Protein AF-A0A919P709-F1 (afdb_monomer)

pLDDT: mean 87.32, std 13.14, range [52.06, 97.56]

Organism: NCBI:txid398759

Sequence (176 aa):
MDTNLTRIADPSVDEATAVAAMGSLPPGDEPPSFWRDVAGDPALSPRRRALAVEHLLARHVRPGATTVTELAALLGRPAWLSSDDVDVIPWLTGELPVRWSDADTYLVVRLLTADIESYAVYLRLAGRLDGETARAAVLGEGQGPEAGATVLELGFTGDGAPPPVRRDEDEPGEQR

Secondary structure (DSSP, 8-state):
--HHHHHHH-TTS-HHHHHHHHHHPPS----HHHHHHHHH-TTS-HHHHHHHHHHHHHHH--TTT-BHHHHHHHHT--TT--GGGEEE--S--S--SS---TTSEEEEEEE--SSSS-EEEEEEESS---HHHHHHHHTT---SGGGG-BEEEEEEESTTPPPP------------

Solvent-accessible surface area (backbone atoms only — not comparable to full-atom values): 10334 Å² total; per-residue (Å²): 128,60,73,44,64,52,39,54,66,36,69,86,49,55,68,70,62,23,53,52,31,62,75,66,55,67,98,69,86,74,57,60,62,60,30,44,50,42,40,66,39,82,78,45,53,57,67,60,18,41,52,24,48,51,52,41,44,72,73,72,54,44,65,71,71,33,27,31,44,56,51,14,60,63,57,59,68,47,94,82,66,55,75,89,35,42,44,65,56,92,66,94,74,84,89,54,52,54,89,89,59,94,62,42,30,40,37,40,36,54,36,60,82,82,58,102,64,70,30,33,40,36,38,34,30,56,42,78,60,58,62,66,60,50,42,29,14,54,61,60,70,49,83,59,77,74,26,62,29,30,31,56,38,74,18,56,42,53,101,80,44,72,78,61,72,72,75,78,72,75,77,79,73,85,82,128

Structure (mmCIF, N/CA/C/O backbone):
data_AF-A0A919P709-F1
#
_entry.id   AF-A0A919P709-F1
#
loop_
_atom_site.group_PDB
_atom_site.id
_atom_site.type_symbol
_atom_site.label_atom_id
_atom_site.label_alt_id
_atom_site.label_comp_id
_atom_site.label_asym_id
_atom_site.label_entity_id
_atom_site.label_seq_id
_atom_site.pdbx_PDB_ins_code
_atom_site.Cartn_x
_atom_site.Cartn_y
_atom_site.Cartn_z
_atom_site.occupancy
_atom_site.B_iso_or_equiv
_atom_site.auth_seq_id
_atom_site.auth_comp_id
_atom_site.auth_asym_id
_atom_site.auth_atom_id
_atom_site.pdbx_PDB_model_num
ATOM 1 N N . MET A 1 1 ? -2.347 3.913 -26.506 1.00 61.12 1 MET A N 1
ATOM 2 C CA . MET A 1 1 ? -1.837 3.610 -25.156 1.00 61.12 1 MET A CA 1
ATOM 3 C C . MET A 1 1 ? -0.862 4.714 -24.802 1.00 61.12 1 MET A C 1
ATOM 5 O O . MET A 1 1 ? -0.108 5.103 -25.687 1.00 61.12 1 MET A O 1
ATOM 9 N N . ASP A 1 2 ? -0.944 5.282 -23.601 1.00 82.81 2 ASP A N 1
ATOM 10 C CA . ASP A 1 2 ? -0.014 6.328 -23.161 1.00 82.81 2 ASP A CA 1
ATOM 11 C C . ASP A 1 2 ? 1.433 5.795 -23.216 1.00 82.81 2 ASP A C 1
ATOM 13 O O . ASP A 1 2 ? 1.708 4.658 -22.809 1.00 82.81 2 ASP A O 1
ATOM 17 N N . THR A 1 3 ? 2.354 6.592 -23.762 1.00 91.50 3 THR A N 1
ATOM 18 C CA . THR A 1 3 ? 3.772 6.231 -23.900 1.00 91.50 3 THR A CA 1
ATOM 19 C C . THR A 1 3 ? 4.402 5.911 -22.542 1.00 91.50 3 THR A C 1
ATOM 21 O O . THR A 1 3 ? 5.246 5.021 -22.457 1.00 91.50 3 THR A O 1
ATOM 24 N N . ASN A 1 4 ? 3.975 6.578 -21.469 1.00 93.62 4 ASN A N 1
ATOM 25 C CA . ASN A 1 4 ? 4.492 6.338 -20.125 1.00 93.62 4 ASN A CA 1
ATOM 26 C C . ASN A 1 4 ? 3.959 5.035 -19.523 1.00 93.62 4 ASN A C 1
ATOM 28 O O . ASN A 1 4 ? 4.754 4.262 -18.998 1.00 93.62 4 ASN A O 1
ATOM 32 N N . LEU A 1 5 ? 2.666 4.725 -19.679 1.00 94.62 5 LEU A N 1
ATOM 33 C CA . LEU A 1 5 ? 2.103 3.441 -19.223 1.00 94.62 5 LEU A CA 1
ATOM 34 C C . LEU A 1 5 ? 2.803 2.250 -19.891 1.00 94.62 5 LEU A C 1
ATOM 36 O O . LEU A 1 5 ? 3.080 1.242 -19.247 1.00 94.62 5 LEU A O 1
ATOM 40 N N . THR A 1 6 ? 3.152 2.398 -21.171 1.00 95.62 6 THR A N 1
ATOM 41 C CA . THR A 1 6 ? 3.908 1.377 -21.911 1.00 95.62 6 THR A CA 1
ATOM 42 C C . THR A 1 6 ? 5.305 1.179 -21.320 1.00 95.62 6 THR A C 1
ATOM 44 O O . THR A 1 6 ? 5.714 0.048 -21.098 1.00 95.62 6 THR A O 1
ATOM 47 N N . ARG A 1 7 ? 6.022 2.270 -21.015 1.00 96.38 7 ARG A N 1
ATOM 48 C CA . ARG A 1 7 ? 7.368 2.211 -20.415 1.00 96.38 7 ARG A CA 1
ATOM 49 C C . ARG A 1 7 ? 7.376 1.585 -19.024 1.00 96.38 7 ARG A C 1
ATOM 51 O O . ARG A 1 7 ? 8.331 0.907 -18.673 1.00 96.38 7 ARG A O 1
ATOM 58 N N . ILE A 1 8 ? 6.332 1.829 -18.239 1.00 96.31 8 ILE A N 1
ATOM 59 C CA . ILE A 1 8 ? 6.207 1.320 -16.870 1.00 96.31 8 ILE A CA 1
ATOM 60 C C . ILE A 1 8 ? 6.076 -0.206 -16.858 1.00 96.31 8 ILE A C 1
ATOM 62 O O . ILE A 1 8 ? 6.725 -0.871 -16.053 1.00 96.31 8 ILE A O 1
ATOM 66 N N . ALA A 1 9 ? 5.258 -0.749 -17.761 1.00 96.81 9 ALA A N 1
ATOM 67 C CA . ALA A 1 9 ? 4.975 -2.179 -17.835 1.00 96.81 9 ALA A CA 1
ATOM 68 C C . ALA A 1 9 ? 6.015 -2.984 -18.639 1.00 96.81 9 ALA A C 1
ATOM 70 O O . ALA A 1 9 ? 5.941 -4.208 -18.660 1.00 96.81 9 ALA A O 1
ATOM 71 N N . ASP A 1 10 ? 6.962 -2.333 -19.320 1.00 97.31 10 ASP A N 1
ATOM 72 C CA . ASP A 1 10 ? 7.943 -3.015 -20.168 1.00 97.31 10 ASP A CA 1
ATOM 73 C C . ASP A 1 10 ? 9.175 -3.471 -19.354 1.00 97.31 10 ASP A C 1
ATOM 75 O O . ASP A 1 10 ? 9.942 -2.627 -18.871 1.00 97.31 10 ASP A O 1
ATOM 79 N N . PRO A 1 11 ? 9.426 -4.789 -19.216 1.00 97.12 11 PRO A N 1
ATOM 80 C CA . PRO A 1 11 ? 10.578 -5.303 -18.474 1.00 97.12 11 PRO A CA 1
ATOM 81 C C . PRO A 1 11 ? 11.925 -5.006 -19.150 1.00 97.12 11 PRO A C 1
ATOM 83 O O . PRO A 1 11 ? 12.965 -5.124 -18.507 1.00 97.12 11 PRO A O 1
ATOM 86 N N . SER A 1 12 ? 11.937 -4.622 -20.431 1.00 96.88 12 SER A N 1
ATOM 87 C CA . SER A 1 12 ? 13.157 -4.229 -21.147 1.00 96.88 12 SER A CA 1
ATOM 88 C C . SER A 1 12 ? 13.566 -2.771 -20.910 1.00 96.88 12 SER A C 1
ATOM 90 O O . SER A 1 12 ? 14.710 -2.404 -21.187 1.00 96.88 12 SER A O 1
ATOM 92 N N . VAL A 1 13 ? 12.660 -1.942 -20.380 1.00 97.56 13 VAL A N 1
ATOM 93 C CA . VAL A 1 13 ? 12.952 -0.557 -19.998 1.00 97.56 13 VAL A CA 1
ATOM 94 C C . VAL A 1 13 ? 13.708 -0.548 -18.673 1.00 97.56 13 VAL A C 1
ATOM 96 O O . VAL A 1 13 ? 13.322 -1.219 -17.712 1.00 97.56 13 VAL A O 1
ATOM 99 N N . ASP A 1 14 ? 14.789 0.230 -18.611 1.00 96.81 14 ASP A N 1
ATOM 100 C CA . ASP A 1 14 ? 15.596 0.368 -17.403 1.00 96.81 14 ASP A CA 1
ATOM 101 C C . ASP A 1 14 ? 14.809 1.007 -16.246 1.00 96.81 14 ASP A C 1
ATOM 103 O O . ASP A 1 14 ? 13.830 1.733 -16.436 1.00 96.81 14 ASP A O 1
ATOM 107 N N . GLU A 1 15 ? 15.250 0.724 -15.023 1.00 93.69 15 GLU A N 1
ATOM 108 C CA . GLU A 1 15 ? 14.544 1.121 -13.804 1.00 93.69 15 GLU A CA 1
ATOM 109 C C . GLU A 1 15 ? 14.380 2.635 -13.665 1.00 93.69 15 GLU A C 1
ATOM 111 O O . GLU A 1 15 ? 13.289 3.105 -13.349 1.00 93.69 15 GLU A O 1
ATOM 116 N N . ALA A 1 16 ? 15.428 3.410 -13.951 1.00 94.62 16 ALA A N 1
ATOM 117 C CA . ALA A 1 16 ? 15.378 4.860 -13.809 1.00 94.62 16 ALA A CA 1
ATOM 118 C C . ALA A 1 16 ? 14.359 5.475 -14.779 1.00 94.62 16 ALA A C 1
ATOM 120 O O . ALA A 1 16 ? 13.580 6.348 -14.390 1.00 94.62 16 ALA A O 1
ATOM 121 N N . THR A 1 17 ? 14.311 4.982 -16.020 1.00 96.81 17 THR A N 1
ATOM 122 C CA . THR A 1 17 ? 13.323 5.416 -17.013 1.00 96.81 17 THR A CA 1
ATOM 123 C C . THR A 1 17 ? 11.896 5.046 -16.604 1.00 96.81 17 THR A C 1
ATOM 125 O O . THR A 1 17 ? 10.991 5.873 -16.745 1.00 96.81 17 THR A O 1
ATOM 128 N N . ALA A 1 18 ? 11.673 3.836 -16.084 1.00 96.19 18 ALA A N 1
ATOM 129 C CA . ALA A 1 18 ? 10.351 3.408 -15.629 1.00 96.19 18 ALA A CA 1
ATOM 130 C C . ALA A 1 18 ? 9.853 4.252 -14.442 1.00 96.19 18 ALA A C 1
ATOM 132 O O . ALA A 1 18 ? 8.726 4.746 -14.474 1.00 96.19 18 ALA A O 1
ATOM 133 N N . VAL A 1 19 ? 10.706 4.496 -13.442 1.00 93.19 19 VAL A N 1
ATOM 134 C CA . VAL A 1 19 ? 10.380 5.336 -12.275 1.00 93.19 19 VAL A CA 1
ATOM 135 C C . VAL A 1 19 ? 10.116 6.787 -12.687 1.00 93.19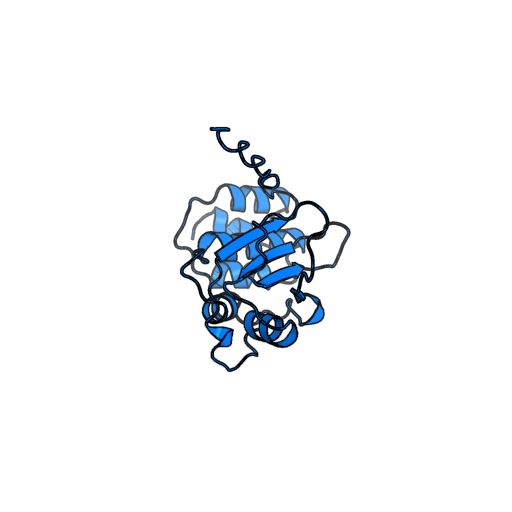 19 VAL A C 1
ATOM 137 O O . VAL A 1 19 ? 9.134 7.389 -12.250 1.00 93.19 19 VAL A O 1
ATOM 140 N N . ALA A 1 20 ? 10.927 7.350 -13.589 1.00 94.06 20 ALA A N 1
ATOM 141 C CA . ALA A 1 20 ? 10.679 8.686 -14.130 1.00 94.06 20 ALA A CA 1
ATOM 142 C C . ALA A 1 20 ? 9.337 8.761 -14.882 1.00 94.06 20 ALA A C 1
ATOM 144 O O . ALA A 1 20 ? 8.606 9.745 -14.753 1.00 94.06 20 ALA A O 1
ATOM 145 N N . ALA A 1 21 ? 8.980 7.711 -15.632 1.00 95.44 21 ALA A N 1
ATOM 146 C CA . ALA A 1 21 ? 7.687 7.625 -16.301 1.00 95.44 21 ALA A CA 1
ATOM 147 C C . ALA A 1 21 ? 6.529 7.616 -15.288 1.00 95.44 21 ALA A C 1
ATOM 149 O O . ALA A 1 21 ? 5.592 8.394 -15.473 1.00 95.44 21 ALA A O 1
ATOM 150 N N . MET A 1 22 ? 6.625 6.833 -14.204 1.00 94.44 22 MET A N 1
ATOM 151 C CA . MET A 1 22 ? 5.633 6.803 -13.115 1.00 94.44 22 MET A CA 1
ATOM 152 C C . MET A 1 22 ? 5.411 8.188 -12.488 1.00 94.44 22 MET A C 1
ATOM 154 O O . MET A 1 22 ? 4.272 8.646 -12.395 1.00 94.44 22 MET A O 1
ATOM 158 N N . GLY A 1 23 ? 6.493 8.893 -12.138 1.00 91.12 23 GLY A N 1
ATOM 159 C CA . GLY A 1 23 ? 6.423 10.230 -11.534 1.00 91.12 23 GLY A CA 1
ATOM 160 C C . GLY A 1 23 ? 5.912 11.325 -12.479 1.00 91.12 23 GLY A C 1
ATOM 161 O O . GLY A 1 23 ? 5.416 12.353 -12.026 1.00 91.12 23 GLY A O 1
ATOM 162 N N . SER A 1 24 ? 6.008 11.112 -13.795 1.00 92.25 24 SER A N 1
ATOM 163 C CA . SER A 1 24 ? 5.517 12.052 -14.812 1.00 92.25 24 SER A CA 1
ATOM 164 C C . SER A 1 24 ? 4.058 11.833 -15.219 1.00 92.25 24 SER A C 1
ATOM 166 O O . SER A 1 24 ? 3.509 12.639 -15.974 1.00 92.25 24 SER A O 1
ATOM 168 N N . LEU A 1 25 ? 3.427 10.744 -14.765 1.00 90.75 25 LEU A N 1
ATOM 169 C CA . LEU A 1 25 ? 2.031 10.486 -15.085 1.00 90.75 25 LEU A CA 1
ATOM 170 C C . LEU A 1 25 ? 1.150 11.547 -14.417 1.00 90.75 25 LEU A C 1
ATOM 172 O O . LEU A 1 25 ? 1.185 11.676 -13.189 1.00 90.75 25 LEU A O 1
ATOM 176 N N . PRO A 1 26 ? 0.299 12.258 -15.176 1.00 88.06 26 PRO A N 1
ATOM 177 C CA . PRO A 1 26 ? -0.696 13.118 -14.558 1.00 88.06 26 PRO A CA 1
ATOM 178 C C . PRO A 1 26 ? -1.622 12.279 -13.661 1.00 88.06 26 PRO A C 1
ATOM 180 O O . PRO A 1 26 ? -1.709 11.053 -13.832 1.00 88.06 26 PRO A O 1
ATOM 183 N N . PRO A 1 27 ? -2.336 12.906 -12.710 1.00 83.56 27 PRO A N 1
ATOM 184 C CA . PRO A 1 27 ? -3.507 12.280 -12.111 1.00 83.56 27 PRO A CA 1
ATOM 185 C C . PRO A 1 27 ? -4.412 11.795 -13.246 1.00 83.56 27 PRO A C 1
ATOM 187 O O . PRO A 1 27 ? -4.796 12.584 -14.111 1.00 83.56 27 PRO A O 1
ATOM 190 N N . GLY A 1 28 ? -4.646 10.491 -13.304 1.00 79.00 28 GLY A N 1
ATOM 191 C CA . GLY A 1 28 ? -5.253 9.831 -14.450 1.00 79.00 28 GLY A CA 1
ATOM 192 C C . GLY A 1 28 ? -6.284 8.800 -14.022 1.00 79.00 28 GLY A C 1
ATOM 193 O O . GLY A 1 28 ? -6.291 8.344 -12.879 1.00 79.00 28 GLY A O 1
ATOM 194 N N . ASP A 1 29 ? -7.159 8.459 -14.966 1.00 77.62 29 ASP A N 1
ATOM 195 C CA . ASP A 1 29 ? -8.197 7.435 -14.825 1.00 77.62 29 ASP A CA 1
ATOM 196 C C . ASP A 1 29 ? -7.701 6.052 -15.279 1.00 77.62 29 ASP A C 1
ATOM 198 O O . ASP A 1 29 ? -8.497 5.220 -15.730 1.00 77.62 29 ASP A O 1
ATOM 202 N N . GLU A 1 30 ? -6.389 5.785 -15.251 1.00 92.69 30 GLU A N 1
ATOM 203 C CA . GLU A 1 30 ? -5.920 4.445 -15.587 1.00 92.69 30 GLU A CA 1
ATOM 204 C C . GLU A 1 30 ? -6.565 3.407 -14.652 1.00 92.69 30 GLU A C 1
ATOM 206 O O . GLU A 1 30 ? -6.770 3.665 -13.466 1.00 92.69 30 GLU A O 1
ATOM 211 N N . PRO A 1 31 ? -6.962 2.236 -15.170 1.00 94.69 31 PRO A N 1
ATOM 212 C CA . PRO A 1 31 ? -7.716 1.289 -14.373 1.00 94.69 31 PRO A CA 1
ATOM 213 C C . PRO A 1 31 ? -6.824 0.664 -13.291 1.00 94.69 31 PRO A C 1
ATOM 215 O O . PRO A 1 31 ? -5.671 0.330 -13.577 1.00 94.69 31 PRO A O 1
ATOM 218 N N . PRO A 1 32 ? -7.370 0.340 -12.103 1.00 95.75 32 PRO A N 1
ATOM 219 C CA . PRO A 1 32 ? -6.631 -0.383 -11.068 1.00 95.75 32 PRO A CA 1
ATOM 220 C C . PRO A 1 32 ? -6.001 -1.704 -11.527 1.00 95.75 32 PRO A C 1
ATOM 222 O O . PRO A 1 32 ? -5.060 -2.193 -10.909 1.00 95.75 32 PRO A O 1
ATOM 225 N N . SER A 1 33 ? -6.526 -2.333 -12.588 1.00 96.50 33 SER A N 1
ATOM 226 C CA . SER A 1 33 ? -5.923 -3.542 -13.160 1.00 96.50 33 SER A CA 1
ATOM 227 C C . SER A 1 33 ? -4.515 -3.286 -13.692 1.00 96.50 33 SER A C 1
ATOM 229 O O . SER A 1 33 ? -3.654 -4.107 -13.431 1.00 96.50 33 SER A O 1
ATOM 231 N N . PHE A 1 34 ? -4.248 -2.138 -14.326 1.00 96.56 34 PHE A N 1
ATOM 232 C CA . PHE A 1 34 ? -2.912 -1.818 -14.838 1.00 96.56 34 PHE A CA 1
ATOM 233 C C . PHE A 1 34 ? -1.856 -1.874 -13.728 1.00 96.56 34 PHE A C 1
ATOM 235 O O . PHE A 1 34 ? -0.861 -2.583 -13.843 1.00 96.56 34 PHE A O 1
ATOM 242 N N . TRP A 1 35 ? -2.093 -1.170 -12.620 1.00 96.69 35 TRP A N 1
ATOM 243 C CA . TRP A 1 35 ? -1.134 -1.135 -11.517 1.00 96.69 35 TRP A CA 1
ATOM 244 C C . TRP A 1 35 ? -1.003 -2.480 -10.802 1.00 96.69 35 TRP A C 1
ATOM 246 O O . TRP A 1 35 ? 0.095 -2.842 -10.385 1.00 96.69 35 TRP A O 1
ATOM 256 N N . ARG A 1 36 ? -2.097 -3.249 -10.700 1.00 96.81 36 ARG A N 1
ATOM 257 C CA . ARG A 1 36 ? -2.049 -4.626 -10.190 1.00 96.81 36 ARG A CA 1
ATOM 258 C C . ARG A 1 36 ? -1.196 -5.532 -11.067 1.00 96.81 36 ARG A C 1
ATOM 260 O O . ARG A 1 36 ? -0.414 -6.306 -10.523 1.00 96.81 36 ARG A O 1
ATOM 267 N N . ASP A 1 37 ? -1.328 -5.419 -12.385 1.00 97.19 37 ASP A N 1
ATOM 268 C CA . ASP A 1 37 ? -0.557 -6.214 -13.340 1.00 97.19 37 ASP A CA 1
ATOM 269 C C . ASP A 1 37 ? 0.940 -5.902 -13.190 1.00 97.19 37 ASP A C 1
ATOM 271 O O . ASP A 1 37 ? 1.745 -6.816 -13.033 1.00 97.19 37 ASP A O 1
ATOM 275 N N . VAL A 1 38 ? 1.306 -4.616 -13.107 1.00 97.00 38 VAL A N 1
ATOM 276 C CA . VAL A 1 38 ? 2.697 -4.181 -12.880 1.00 97.00 38 VAL A CA 1
ATOM 277 C C . VAL A 1 38 ? 3.221 -4.651 -11.517 1.00 97.00 38 VAL A C 1
ATOM 279 O O . VAL A 1 38 ? 4.323 -5.182 -11.436 1.00 97.00 38 VAL A O 1
ATOM 282 N N . ALA A 1 39 ? 2.451 -4.511 -10.434 1.00 96.12 39 ALA A N 1
ATOM 283 C CA . ALA A 1 39 ? 2.860 -4.982 -9.106 1.00 96.12 39 ALA A CA 1
ATOM 284 C C . ALA A 1 39 ? 3.001 -6.519 -9.034 1.00 96.12 39 ALA A C 1
ATOM 286 O O . ALA A 1 39 ? 3.825 -7.060 -8.285 1.00 96.12 39 ALA A O 1
ATOM 287 N N . GLY A 1 40 ? 2.185 -7.233 -9.810 1.00 95.75 40 GLY A N 1
ATOM 288 C CA . GLY A 1 40 ? 2.149 -8.689 -9.883 1.00 95.75 40 GLY A CA 1
ATOM 289 C C . GLY A 1 40 ? 3.225 -9.319 -10.767 1.00 95.75 40 GLY A C 1
ATOM 290 O O . GLY A 1 40 ? 3.481 -10.509 -10.601 1.00 95.75 40 GLY A O 1
ATOM 291 N N . ASP A 1 41 ? 3.857 -8.562 -11.666 1.00 96.62 41 ASP A N 1
ATOM 292 C CA . ASP A 1 41 ? 4.776 -9.110 -12.667 1.00 96.62 41 ASP A CA 1
ATOM 293 C C . ASP A 1 41 ? 6.163 -9.444 -12.074 1.00 96.62 41 ASP A C 1
ATOM 295 O O . ASP A 1 41 ? 6.921 -8.534 -11.729 1.00 96.62 41 ASP A O 1
ATOM 299 N N . PRO A 1 42 ? 6.552 -10.732 -11.974 1.00 94.69 42 PRO A N 1
ATOM 300 C CA . PRO A 1 42 ? 7.857 -11.124 -11.447 1.00 94.69 42 PRO A CA 1
ATOM 301 C C . PRO A 1 42 ? 9.033 -10.796 -12.381 1.00 94.69 42 PRO A C 1
ATOM 303 O O . PRO A 1 42 ? 10.177 -10.907 -11.947 1.00 94.69 42 PRO A O 1
ATOM 306 N N . ALA A 1 43 ? 8.790 -10.424 -13.644 1.00 95.75 43 ALA A N 1
ATOM 307 C CA . ALA A 1 43 ? 9.838 -9.975 -14.561 1.00 95.75 43 ALA A CA 1
ATOM 308 C C . ALA A 1 43 ? 10.317 -8.545 -14.257 1.00 95.75 43 ALA A C 1
ATOM 310 O O . ALA A 1 43 ? 11.364 -8.128 -14.755 1.00 95.75 43 ALA A O 1
ATOM 311 N N . LEU A 1 44 ? 9.567 -7.796 -13.443 1.00 94.88 44 LEU A N 1
ATOM 312 C CA . LEU A 1 44 ? 9.908 -6.444 -13.015 1.00 94.88 44 LEU A CA 1
ATOM 313 C C . LEU A 1 44 ? 10.670 -6.456 -11.684 1.00 94.88 44 LEU A C 1
ATOM 315 O O . LEU A 1 44 ? 10.531 -7.363 -10.860 1.00 94.88 44 LEU A O 1
ATOM 319 N N . SER A 1 45 ? 11.475 -5.417 -11.456 1.00 92.44 45 SER A N 1
ATOM 320 C CA . SER A 1 45 ? 12.248 -5.274 -10.219 1.00 92.44 45 SER A CA 1
ATOM 321 C C . SER A 1 45 ? 11.328 -5.126 -8.988 1.00 92.44 45 SER A C 1
ATOM 323 O O . SER A 1 45 ? 10.227 -4.575 -9.107 1.00 92.44 45 SER A O 1
ATOM 325 N N . PRO A 1 46 ? 11.757 -5.555 -7.782 1.00 91.75 46 PRO A N 1
ATOM 326 C CA . PRO A 1 46 ? 10.986 -5.344 -6.554 1.00 91.75 46 PRO A CA 1
ATOM 327 C C . PRO A 1 46 ? 10.613 -3.874 -6.322 1.00 91.75 46 PRO A C 1
ATOM 329 O O . PRO A 1 46 ? 9.467 -3.581 -5.997 1.00 91.75 46 PRO A O 1
ATOM 332 N N . ARG A 1 47 ? 11.544 -2.947 -6.586 1.00 91.69 47 ARG A N 1
ATOM 333 C CA . ARG A 1 47 ? 11.321 -1.496 -6.496 1.00 91.69 47 ARG A CA 1
ATOM 334 C C . ARG A 1 47 ? 10.184 -1.027 -7.404 1.00 91.69 47 ARG A C 1
ATOM 336 O O . ARG A 1 47 ? 9.251 -0.385 -6.929 1.00 91.69 47 ARG A O 1
ATOM 343 N N . ARG A 1 48 ? 10.220 -1.377 -8.693 1.00 93.56 48 ARG A N 1
ATOM 344 C CA . ARG A 1 48 ? 9.180 -0.990 -9.659 1.00 93.56 48 ARG A CA 1
ATOM 345 C C . ARG A 1 48 ? 7.811 -1.506 -9.251 1.00 93.56 48 ARG A C 1
ATOM 347 O O . ARG A 1 48 ? 6.817 -0.789 -9.323 1.00 93.56 48 ARG A O 1
ATOM 354 N N . ARG A 1 49 ? 7.765 -2.760 -8.813 1.00 95.12 49 ARG A N 1
ATOM 355 C CA . ARG A 1 49 ? 6.535 -3.404 -8.362 1.00 95.12 49 ARG A CA 1
ATOM 356 C C . ARG A 1 49 ? 6.000 -2.755 -7.080 1.00 95.12 49 ARG A C 1
ATOM 358 O O . ARG A 1 49 ? 4.796 -2.551 -6.986 1.00 95.12 49 ARG A O 1
ATOM 365 N N . ALA A 1 50 ? 6.865 -2.376 -6.136 1.00 93.56 50 ALA A N 1
ATOM 366 C CA . ALA A 1 50 ? 6.470 -1.666 -4.918 1.00 93.56 50 ALA A CA 1
ATOM 367 C C . ALA A 1 50 ? 5.890 -0.281 -5.242 1.00 93.56 50 ALA A C 1
ATOM 369 O O . ALA A 1 50 ? 4.778 0.027 -4.821 1.00 93.56 50 ALA A O 1
ATOM 370 N N . LEU A 1 51 ? 6.566 0.501 -6.089 1.00 93.62 51 LEU A N 1
ATOM 371 C CA . LEU A 1 51 ? 6.065 1.799 -6.556 1.00 93.62 51 LEU A CA 1
ATOM 372 C C . LEU A 1 51 ? 4.733 1.677 -7.309 1.00 93.62 51 LEU A C 1
ATOM 374 O O . LEU A 1 51 ? 3.870 2.545 -7.191 1.00 93.62 51 LEU A O 1
ATOM 378 N N . ALA A 1 52 ? 4.516 0.587 -8.047 1.00 95.56 52 ALA A N 1
ATOM 379 C CA . ALA A 1 52 ? 3.223 0.321 -8.671 1.00 95.56 52 ALA A CA 1
ATOM 380 C C . ALA A 1 52 ? 2.103 0.108 -7.636 1.00 95.56 52 ALA A C 1
ATOM 382 O O . ALA A 1 52 ? 0.986 0.578 -7.855 1.00 95.56 52 ALA A O 1
ATOM 383 N N . VAL A 1 53 ? 2.389 -0.533 -6.496 1.00 95.62 53 VAL A N 1
ATOM 384 C CA . VAL A 1 53 ? 1.440 -0.616 -5.370 1.00 95.62 53 VAL A CA 1
ATOM 385 C C . VAL A 1 53 ? 1.188 0.768 -4.776 1.00 95.62 53 VAL A C 1
ATOM 387 O O . VAL A 1 53 ? 0.036 1.121 -4.532 1.00 95.62 53 VAL A O 1
ATOM 390 N N . GLU A 1 54 ? 2.225 1.584 -4.586 1.00 93.94 54 GLU A N 1
ATOM 391 C CA . GLU A 1 54 ? 2.055 2.955 -4.090 1.00 93.94 54 GLU A CA 1
ATOM 392 C C . GLU A 1 54 ? 1.153 3.778 -5.016 1.00 93.94 54 GLU A C 1
ATOM 394 O O . GLU A 1 54 ? 0.198 4.402 -4.553 1.00 93.94 54 GLU A O 1
ATOM 399 N N . HIS A 1 55 ? 1.378 3.715 -6.331 1.00 94.75 55 HIS A N 1
ATOM 400 C CA . HIS A 1 55 ? 0.530 4.384 -7.316 1.00 94.75 55 HIS A CA 1
ATOM 401 C C . HIS A 1 55 ? -0.899 3.835 -7.347 1.00 94.75 55 HIS A C 1
ATOM 403 O O . HIS A 1 55 ? -1.837 4.632 -7.405 1.00 94.75 55 HIS A O 1
ATOM 409 N N . LEU A 1 56 ? -1.089 2.513 -7.251 1.00 95.88 56 LEU A N 1
ATOM 410 C CA . LEU A 1 56 ? -2.414 1.897 -7.119 1.00 95.88 56 LEU A CA 1
ATOM 411 C C . LEU A 1 56 ? -3.177 2.508 -5.938 1.00 95.88 56 LEU A C 1
ATOM 413 O O . LEU A 1 56 ? -4.323 2.932 -6.081 1.00 95.88 56 LEU A O 1
ATOM 417 N N . LEU A 1 57 ? -2.541 2.574 -4.770 1.00 95.44 57 LEU A N 1
ATOM 418 C CA . LEU A 1 57 ? -3.194 3.052 -3.559 1.00 95.44 57 LEU A CA 1
ATOM 419 C C . LEU A 1 57 ? -3.404 4.566 -3.586 1.00 95.44 57 LEU A C 1
ATOM 421 O O . LEU A 1 57 ? -4.525 5.022 -3.379 1.00 95.44 57 LEU A O 1
ATOM 425 N N . ALA A 1 58 ? -2.375 5.349 -3.909 1.00 93.75 58 ALA A N 1
ATOM 426 C CA . ALA A 1 58 ? -2.446 6.809 -3.923 1.00 93.75 58 ALA A CA 1
ATOM 427 C C . ALA A 1 58 ? -3.489 7.356 -4.912 1.00 93.75 58 ALA A C 1
ATOM 429 O O . ALA A 1 58 ? -4.053 8.426 -4.687 1.00 93.75 58 ALA A O 1
ATOM 430 N N . ARG A 1 59 ? -3.750 6.636 -6.010 1.00 94.25 59 ARG A N 1
ATOM 431 C CA . ARG A 1 59 ? -4.689 7.074 -7.051 1.00 94.25 59 ARG A CA 1
ATOM 432 C C . ARG A 1 59 ? -6.112 6.571 -6.844 1.00 94.25 59 ARG A C 1
ATOM 434 O O . ARG A 1 59 ? -7.057 7.253 -7.241 1.00 94.25 59 ARG A O 1
ATOM 441 N N . HIS A 1 60 ? -6.285 5.397 -6.238 1.00 95.62 60 HIS A N 1
ATOM 442 C CA . HIS A 1 60 ? -7.594 4.740 -6.173 1.00 95.62 60 HIS A CA 1
ATOM 443 C C . HIS A 1 60 ? -8.181 4.625 -4.765 1.00 95.62 60 HIS A C 1
ATOM 445 O O . HIS A 1 60 ? -9.385 4.399 -4.636 1.00 95.62 60 HIS A O 1
ATOM 451 N N . VAL A 1 61 ? -7.386 4.830 -3.714 1.00 95.88 61 VAL A N 1
ATOM 452 C CA . VAL A 1 61 ? -7.893 4.932 -2.343 1.00 95.88 61 VAL A CA 1
ATOM 453 C C . VAL A 1 61 ? -8.238 6.383 -2.040 1.00 95.88 61 VAL A C 1
ATOM 455 O O . VAL A 1 61 ? -7.455 7.299 -2.278 1.00 95.88 61 VAL A O 1
ATOM 458 N N . ARG A 1 62 ? -9.425 6.593 -1.476 1.00 96.19 62 ARG A N 1
ATOM 459 C CA . ARG A 1 62 ? -9.902 7.890 -1.001 1.00 96.19 62 ARG A CA 1
ATOM 460 C C . ARG A 1 62 ? -9.971 7.852 0.523 1.00 96.19 62 ARG A C 1
ATOM 462 O O . ARG A 1 62 ? -10.924 7.278 1.059 1.00 96.19 62 ARG A O 1
ATOM 469 N N . PRO A 1 63 ? -8.990 8.441 1.230 1.00 96.50 63 PRO A N 1
ATOM 470 C CA . PRO A 1 63 ? -9.016 8.504 2.684 1.00 96.50 63 PRO A CA 1
ATOM 471 C C . PRO A 1 63 ? -10.335 9.096 3.205 1.00 96.50 63 PRO A C 1
ATOM 473 O O . PRO A 1 63 ? -10.828 10.096 2.684 1.00 96.50 63 PRO A O 1
ATOM 476 N N . GLY A 1 64 ? -10.933 8.443 4.200 1.00 96.62 64 GLY A N 1
ATOM 477 C CA . GLY A 1 64 ? -12.239 8.776 4.773 1.00 96.62 64 GLY A CA 1
ATOM 478 C C . GLY A 1 64 ? -13.453 8.258 3.991 1.00 96.62 64 GLY A C 1
ATOM 479 O O . GLY A 1 64 ? -14.573 8.421 4.468 1.00 96.62 64 GLY A O 1
ATOM 480 N N . ALA A 1 65 ? -13.261 7.635 2.824 1.00 96.75 65 ALA A N 1
ATOM 481 C CA . ALA A 1 65 ? -14.348 7.091 2.005 1.00 96.75 65 ALA A CA 1
ATOM 482 C C . ALA A 1 65 ? -14.145 5.620 1.619 1.00 96.75 65 ALA A C 1
ATOM 484 O O . ALA A 1 65 ? -15.118 4.880 1.541 1.00 96.75 65 ALA A O 1
ATOM 485 N N . THR A 1 66 ? -12.904 5.190 1.382 1.00 96.12 66 THR A N 1
ATOM 486 C CA . THR A 1 66 ? -12.594 3.801 1.026 1.00 96.12 66 THR A CA 1
ATOM 487 C C . THR A 1 66 ? -12.628 2.905 2.256 1.00 96.12 66 THR A C 1
ATOM 489 O O . THR A 1 66 ? -11.963 3.173 3.254 1.00 96.12 66 THR A O 1
ATOM 492 N N . THR A 1 67 ? -13.369 1.809 2.169 1.00 96.12 67 THR A N 1
ATOM 493 C CA . THR A 1 67 ? -13.408 0.750 3.182 1.00 96.12 67 THR A CA 1
ATOM 494 C C . THR A 1 67 ? -12.271 -0.255 3.000 1.00 96.12 67 THR A C 1
ATOM 496 O O . THR A 1 67 ? -11.691 -0.378 1.921 1.00 96.12 67 THR A O 1
ATOM 499 N N . VAL A 1 68 ? -11.960 -1.026 4.042 1.00 93.88 68 VAL A N 1
ATOM 500 C CA . VAL A 1 68 ? -10.952 -2.094 3.964 1.00 93.88 68 VAL A CA 1
ATOM 501 C C . VAL A 1 68 ? -11.362 -3.181 2.965 1.00 93.88 68 VAL A C 1
ATOM 503 O O . VAL A 1 68 ? -10.513 -3.683 2.236 1.00 93.88 68 VAL A O 1
ATOM 506 N N . THR A 1 69 ? -12.655 -3.498 2.849 1.00 92.50 69 THR A N 1
ATOM 507 C CA . THR A 1 69 ? -13.145 -4.439 1.822 1.00 92.50 69 THR A CA 1
ATOM 508 C C . THR A 1 69 ? -12.873 -3.930 0.405 1.00 92.50 69 THR A C 1
ATOM 510 O O . THR A 1 69 ? -12.418 -4.685 -0.454 1.00 92.50 69 THR A O 1
ATOM 513 N N . GLU A 1 70 ? -13.127 -2.645 0.146 1.00 95.06 70 GLU A N 1
ATOM 514 C CA . GLU A 1 70 ? -12.828 -2.031 -1.152 1.00 95.06 70 GLU A CA 1
ATOM 515 C C . GLU A 1 70 ? -11.323 -1.980 -1.416 1.00 95.06 70 GLU A C 1
ATOM 517 O O . GLU A 1 70 ? -10.902 -2.245 -2.538 1.00 95.06 70 GLU A O 1
ATOM 522 N N . LEU A 1 71 ? -10.511 -1.710 -0.390 1.00 95.50 71 LEU A N 1
ATOM 523 C CA . LEU A 1 71 ? -9.053 -1.795 -0.469 1.00 95.50 71 LEU A CA 1
ATOM 524 C C . LEU A 1 71 ? -8.591 -3.214 -0.840 1.00 95.50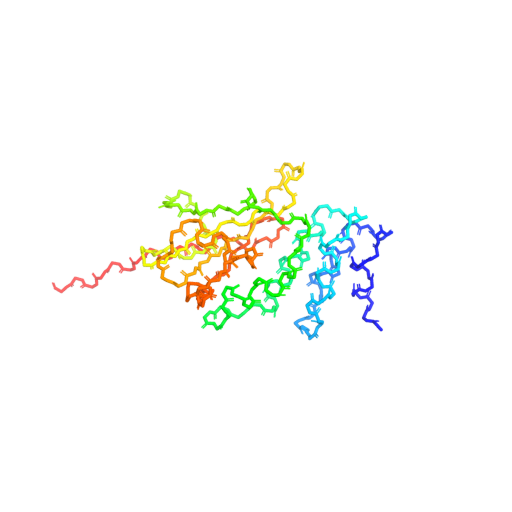 71 LEU A C 1
ATOM 526 O O . LEU A 1 71 ? -7.790 -3.380 -1.757 1.00 95.50 71 LEU A O 1
ATOM 530 N N . ALA A 1 72 ? -9.118 -4.249 -0.185 1.00 94.19 72 ALA A N 1
ATOM 531 C CA . ALA A 1 72 ? -8.785 -5.637 -0.498 1.00 94.19 72 ALA A CA 1
ATOM 532 C C . ALA A 1 72 ? -9.203 -6.018 -1.932 1.00 94.19 72 ALA A C 1
ATOM 534 O O . ALA A 1 72 ? -8.446 -6.664 -2.664 1.00 94.19 72 ALA A O 1
ATOM 535 N N . ALA A 1 73 ? -10.381 -5.566 -2.376 1.00 94.38 73 ALA A N 1
ATOM 536 C CA . ALA A 1 73 ? -10.845 -5.746 -3.751 1.00 94.38 73 ALA A CA 1
ATOM 537 C C . ALA A 1 73 ? -9.957 -5.004 -4.768 1.00 94.38 73 ALA A C 1
ATOM 539 O O . ALA A 1 73 ? -9.663 -5.542 -5.841 1.00 94.38 73 ALA A O 1
ATOM 540 N N . LEU A 1 74 ? -9.495 -3.799 -4.417 1.00 95.44 74 LEU A N 1
ATOM 541 C CA . LEU A 1 74 ? -8.574 -2.991 -5.212 1.00 95.44 74 LEU A CA 1
ATOM 542 C C . LEU A 1 74 ? -7.222 -3.688 -5.385 1.00 95.44 74 LEU A C 1
ATOM 544 O O . LEU A 1 74 ? -6.693 -3.685 -6.4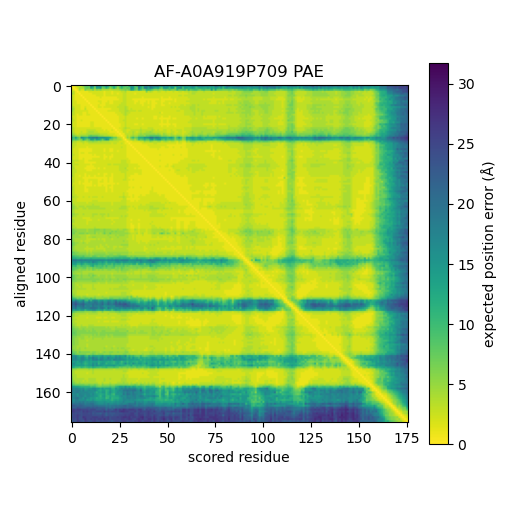92 1.00 95.44 74 LEU A O 1
ATOM 548 N N . LEU A 1 75 ? -6.695 -4.313 -4.328 1.00 94.69 75 LEU A N 1
ATOM 549 C CA . LEU A 1 75 ? -5.458 -5.101 -4.371 1.00 94.69 75 LEU A CA 1
ATOM 550 C C . LEU A 1 75 ? -5.628 -6.400 -5.171 1.00 94.69 75 LEU A C 1
ATOM 552 O O . LEU A 1 75 ? -4.698 -6.840 -5.841 1.00 94.69 75 LEU A O 1
ATOM 556 N N . GLY A 1 76 ? -6.822 -6.999 -5.156 1.00 93.00 76 GLY A N 1
ATOM 557 C CA . GLY A 1 76 ? -7.148 -8.165 -5.979 1.00 93.00 76 GLY A CA 1
ATOM 558 C C . GLY A 1 76 ? -6.481 -9.467 -5.531 1.00 93.00 76 GLY A C 1
ATOM 559 O O . GLY A 1 76 ? -6.189 -10.302 -6.382 1.00 93.00 76 GLY A O 1
ATOM 560 N N . ARG A 1 77 ? -6.250 -9.644 -4.220 1.00 90.75 77 ARG A N 1
ATOM 561 C CA . ARG A 1 77 ? -5.595 -10.825 -3.611 1.00 90.75 77 ARG A CA 1
ATOM 562 C C . ARG A 1 77 ? -4.269 -11.194 -4.299 1.00 90.75 77 ARG A C 1
ATOM 564 O O . ARG A 1 77 ? -4.142 -12.284 -4.863 1.00 90.75 77 ARG A O 1
ATOM 571 N N . PRO A 1 78 ? -3.293 -10.278 -4.307 1.00 91.81 78 PRO A N 1
ATOM 572 C CA . PRO A 1 78 ? -2.068 -10.492 -5.052 1.00 91.81 78 PRO A CA 1
ATOM 573 C C . PRO A 1 78 ? -1.222 -11.603 -4.423 1.00 91.81 78 PRO A C 1
ATOM 575 O O . PRO A 1 78 ? -1.078 -11.670 -3.208 1.00 91.81 78 PRO A O 1
ATOM 578 N N . ALA A 1 79 ? -0.584 -12.428 -5.256 1.00 91.12 79 ALA A N 1
ATOM 579 C CA . ALA A 1 79 ? 0.276 -13.523 -4.791 1.00 91.12 79 ALA A CA 1
ATOM 580 C C . ALA A 1 79 ? 1.531 -13.055 -4.027 1.00 91.12 79 ALA A C 1
ATOM 582 O O . ALA A 1 79 ? 2.193 -13.866 -3.388 1.00 91.12 79 ALA A O 1
ATOM 583 N N . TRP A 1 80 ? 1.876 -11.767 -4.124 1.00 90.56 80 TRP A N 1
ATOM 584 C CA . TRP A 1 80 ? 3.003 -11.169 -3.411 1.00 90.56 80 TRP A CA 1
ATOM 585 C C . TRP A 1 80 ? 2.665 -10.699 -1.993 1.00 90.56 80 TRP A C 1
ATOM 587 O O . TRP A 1 80 ? 3.586 -10.323 -1.279 1.00 90.56 80 TRP A O 1
ATOM 597 N N . LEU A 1 81 ? 1.385 -10.685 -1.605 1.00 92.62 81 LEU A N 1
ATOM 598 C CA . LEU A 1 81 ? 0.936 -10.237 -0.290 1.00 92.62 81 LEU A CA 1
ATOM 599 C C . LEU A 1 81 ? 0.468 -11.436 0.532 1.00 92.62 81 LEU A C 1
ATOM 601 O O . LEU A 1 81 ? -0.498 -12.105 0.166 1.00 92.62 81 LEU A O 1
ATOM 605 N N . SER A 1 82 ? 1.132 -11.680 1.655 1.00 93.00 82 SER A N 1
ATOM 606 C CA . SER A 1 82 ? 0.792 -12.739 2.603 1.00 93.00 82 SER A CA 1
ATOM 607 C C . SER A 1 82 ? 0.420 -12.180 3.978 1.00 93.00 82 SER A C 1
ATOM 609 O O . SER A 1 82 ? 0.539 -10.984 4.247 1.00 93.00 82 SER A O 1
ATOM 611 N N . SER A 1 83 ? -0.016 -13.062 4.880 1.00 91.69 83 SER A N 1
ATOM 612 C CA . SER A 1 83 ? -0.272 -12.714 6.281 1.00 91.69 83 SER A CA 1
ATOM 613 C C . SER A 1 83 ? 0.946 -12.155 7.006 1.00 91.69 83 SER A C 1
ATOM 615 O O . SER A 1 83 ? 0.784 -11.318 7.890 1.00 91.69 83 SER A O 1
ATOM 617 N N . ASP A 1 84 ? 2.142 -12.596 6.625 1.00 91.81 84 ASP A N 1
ATOM 618 C CA . ASP A 1 84 ? 3.395 -12.229 7.291 1.00 91.81 84 ASP A CA 1
ATOM 619 C C . ASP A 1 84 ? 3.889 -10.841 6.853 1.00 91.81 84 ASP A C 1
ATOM 621 O O . ASP A 1 84 ? 4.709 -10.210 7.522 1.00 91.81 84 ASP A O 1
ATOM 625 N N . ASP A 1 85 ? 3.343 -10.331 5.749 1.00 92.44 85 ASP A N 1
ATOM 626 C CA . ASP A 1 85 ? 3.634 -8.995 5.236 1.00 92.44 85 ASP A CA 1
ATOM 627 C C . ASP A 1 85 ? 2.774 -7.914 5.903 1.00 92.44 85 ASP A C 1
ATOM 629 O O . ASP A 1 85 ? 3.056 -6.727 5.746 1.00 92.44 85 ASP A O 1
ATOM 633 N N . VAL A 1 86 ? 1.737 -8.303 6.652 1.00 93.50 86 VAL A N 1
ATOM 634 C CA . VAL A 1 86 ? 0.789 -7.384 7.292 1.00 93.50 86 VAL A CA 1
ATOM 635 C C . VAL A 1 86 ? 0.931 -7.466 8.804 1.00 93.50 86 VAL A C 1
ATOM 637 O O . VAL A 1 86 ? 0.555 -8.460 9.425 1.00 93.50 86 VAL A O 1
ATOM 640 N N . ASP A 1 87 ? 1.394 -6.387 9.421 1.00 93.31 87 ASP A N 1
ATOM 641 C CA . ASP A 1 87 ? 1.496 -6.281 10.873 1.00 93.31 87 ASP A CA 1
ATOM 642 C C . ASP A 1 87 ? 0.636 -5.158 11.424 1.00 93.31 87 ASP A C 1
ATOM 644 O O . ASP A 1 87 ? 0.478 -4.099 10.819 1.00 93.31 87 ASP A O 1
ATOM 648 N N . VAL A 1 88 ? 0.115 -5.386 12.625 1.00 92.94 88 VAL A N 1
ATOM 649 C CA . VAL A 1 88 ? -0.542 -4.348 13.416 1.00 92.94 88 VAL A CA 1
ATOM 650 C C . VAL A 1 88 ? 0.521 -3.632 14.224 1.00 92.94 88 VAL A C 1
ATOM 652 O O . VAL A 1 88 ? 1.416 -4.274 14.770 1.00 92.94 88 VAL A O 1
ATOM 655 N N . ILE A 1 89 ? 0.418 -2.310 14.312 1.00 91.38 89 ILE A N 1
ATOM 656 C CA . ILE A 1 89 ? 1.318 -1.480 15.107 1.00 91.38 89 ILE A CA 1
ATOM 657 C C . ILE A 1 89 ? 0.642 -1.230 16.463 1.00 91.38 89 ILE A C 1
ATOM 659 O O . ILE A 1 89 ? -0.232 -0.368 16.557 1.00 91.38 89 ILE A O 1
ATOM 663 N N . PRO A 1 90 ? 0.994 -1.986 17.521 1.00 85.19 90 PRO A N 1
ATOM 664 C CA . PRO A 1 90 ? 0.311 -1.910 18.815 1.00 85.19 90 PRO A CA 1
ATOM 665 C C . PRO A 1 90 ? 0.652 -0.652 19.623 1.00 85.19 90 PRO A C 1
ATOM 667 O O . PRO A 1 90 ? -0.108 -0.263 20.506 1.00 85.19 90 PRO A O 1
ATOM 670 N N . TRP A 1 91 ? 1.798 -0.027 19.356 1.00 81.25 91 TRP A N 1
ATOM 671 C CA . TRP A 1 91 ? 2.225 1.208 20.002 1.00 81.25 91 TRP A CA 1
ATOM 672 C C . TRP A 1 91 ? 3.141 2.001 19.069 1.00 81.25 91 TRP A C 1
ATOM 674 O O . TRP A 1 91 ? 3.855 1.433 18.240 1.00 81.25 91 TRP A O 1
ATOM 684 N N . LEU A 1 92 ? 3.130 3.324 19.217 1.00 77.31 92 LEU A N 1
ATOM 685 C CA . LEU A 1 92 ? 3.963 4.216 18.423 1.00 77.31 92 LEU A CA 1
ATOM 686 C C . LEU A 1 92 ? 5.428 4.121 18.870 1.00 77.31 92 LEU A C 1
ATOM 688 O O . LEU A 1 92 ? 5.762 4.463 20.005 1.00 77.31 92 LEU A O 1
ATOM 692 N N . THR A 1 93 ? 6.314 3.716 17.963 1.00 76.06 93 THR A N 1
ATOM 693 C CA . THR A 1 93 ? 7.761 3.937 18.095 1.00 76.06 93 THR A CA 1
ATOM 694 C C . THR A 1 93 ? 8.284 4.633 16.850 1.00 76.06 93 THR A C 1
ATOM 696 O O . THR A 1 93 ? 8.037 4.156 15.746 1.00 76.06 93 THR A O 1
ATOM 699 N N . GLY A 1 94 ? 9.046 5.712 17.027 1.00 80.81 94 GLY A N 1
ATOM 700 C CA . GLY A 1 94 ? 9.594 6.484 15.910 1.00 80.81 94 GLY A CA 1
ATOM 701 C C . GLY A 1 94 ? 8.557 7.361 15.204 1.00 80.81 94 GLY A C 1
ATOM 702 O O . GLY A 1 94 ? 7.462 7.600 15.715 1.00 80.81 94 GLY A O 1
ATOM 703 N N . GLU A 1 95 ? 8.936 7.872 14.035 1.00 80.88 95 GLU A N 1
ATOM 704 C CA . GLU A 1 95 ? 8.062 8.671 13.177 1.00 80.88 95 GLU A CA 1
ATOM 705 C C . GLU A 1 95 ? 7.291 7.743 12.231 1.00 80.88 95 GLU A C 1
ATOM 707 O O . GLU A 1 95 ? 7.892 6.962 11.493 1.00 80.88 95 GLU A O 1
ATOM 712 N N . LEU A 1 96 ? 5.958 7.825 12.251 1.00 84.44 96 LEU A N 1
ATOM 713 C CA . LEU A 1 96 ? 5.096 7.139 11.289 1.00 84.44 96 LEU A CA 1
ATOM 714 C C . LEU A 1 96 ? 4.601 8.130 10.231 1.00 84.44 96 LEU A C 1
ATOM 716 O O . LEU A 1 96 ? 4.299 9.276 10.567 1.00 84.44 96 LEU A O 1
ATOM 720 N N . PRO A 1 97 ? 4.417 7.693 8.975 1.00 89.56 97 PRO A N 1
ATOM 721 C CA . PRO A 1 97 ? 3.878 8.537 7.909 1.00 89.56 97 PRO A CA 1
ATOM 722 C C . PRO A 1 97 ? 2.345 8.692 7.977 1.00 89.56 97 PRO A C 1
ATOM 724 O O . PRO A 1 97 ? 1.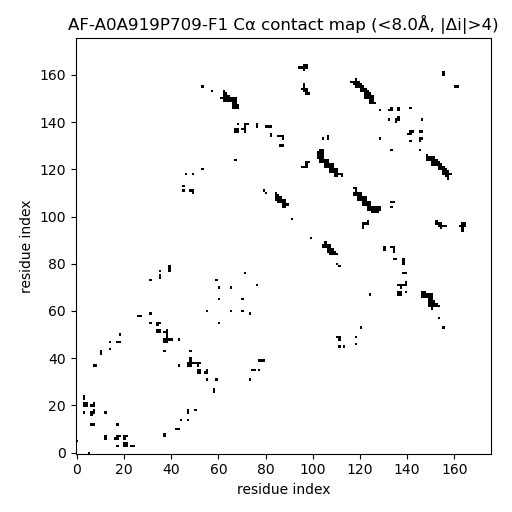726 9.065 6.987 1.00 89.56 97 PRO A O 1
ATOM 727 N N . VAL A 1 98 ? 1.726 8.385 9.123 1.00 91.62 98 VAL A N 1
ATOM 728 C CA . VAL A 1 98 ? 0.287 8.539 9.386 1.00 91.62 98 VAL A CA 1
ATOM 729 C C . V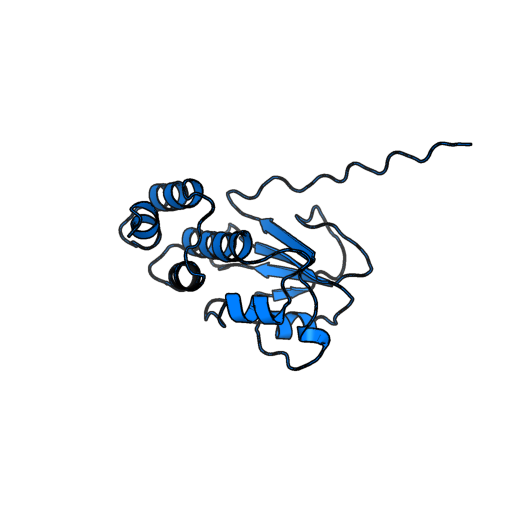AL A 1 98 ? 0.065 9.102 10.787 1.00 91.62 98 VAL A C 1
ATOM 731 O O . VAL A 1 98 ? 0.858 8.868 11.704 1.00 91.62 98 VAL A O 1
ATOM 734 N N . ARG A 1 99 ? -1.035 9.828 10.996 1.00 92.38 99 ARG A N 1
ATOM 735 C CA . ARG A 1 99 ? -1.340 10.446 12.291 1.00 92.38 99 ARG A CA 1
ATOM 736 C C . ARG A 1 99 ? -1.793 9.410 13.318 1.00 92.38 99 ARG A C 1
ATOM 738 O O . ARG A 1 99 ? -2.810 8.738 13.143 1.00 92.38 99 ARG A O 1
ATOM 745 N N . TRP A 1 100 ? -1.082 9.351 14.442 1.00 91.50 100 TRP A N 1
ATOM 746 C CA . TRP A 1 100 ? -1.431 8.486 15.573 1.00 91.50 100 TRP A CA 1
ATOM 747 C C . TRP A 1 100 ? -2.625 9.002 16.397 1.00 91.50 100 TRP A C 1
ATOM 749 O O . TRP A 1 100 ? -2.724 10.203 16.660 1.00 91.50 100 TRP A O 1
ATOM 759 N N . SER A 1 101 ? -3.482 8.084 16.844 1.00 92.88 101 SER A N 1
ATOM 760 C CA . SER A 1 101 ? -4.675 8.263 17.671 1.00 92.88 101 SER A CA 1
ATOM 761 C C . SER A 1 101 ? -4.996 6.947 18.377 1.00 92.88 101 SER A C 1
ATOM 763 O O . SER A 1 101 ? -4.974 5.890 17.760 1.00 92.88 101 SER A O 1
ATOM 765 N N . ASP A 1 102 ? -5.381 6.995 19.648 1.00 91.69 102 ASP A N 1
ATOM 766 C CA . ASP A 1 102 ? -5.703 5.774 20.392 1.00 91.69 102 ASP A CA 1
ATOM 767 C C . ASP A 1 102 ? -7.047 5.147 19.982 1.00 91.69 102 ASP A C 1
ATOM 769 O O . ASP A 1 102 ? -7.374 4.054 20.437 1.00 91.69 102 ASP A O 1
ATOM 773 N N . ALA A 1 103 ? -7.864 5.822 19.171 1.00 94.88 103 ALA A N 1
ATOM 774 C CA . ALA A 1 103 ? -9.185 5.334 18.767 1.00 94.88 103 ALA A CA 1
ATOM 775 C C . ALA A 1 103 ? -9.156 4.401 17.543 1.00 94.88 103 ALA A C 1
ATOM 777 O O . ALA A 1 103 ? -10.162 3.751 17.261 1.00 94.88 103 ALA A O 1
ATOM 778 N N . ASP A 1 104 ? -8.023 4.330 16.849 1.00 95.69 104 ASP A N 1
ATOM 779 C CA . ASP A 1 104 ? -7.905 3.750 15.513 1.00 95.69 104 ASP A CA 1
ATOM 780 C C . ASP A 1 104 ? -6.966 2.541 15.481 1.00 95.69 104 ASP A C 1
ATOM 782 O O . ASP A 1 104 ? -6.232 2.265 16.433 1.00 95.69 104 ASP A O 1
ATOM 786 N N . THR A 1 105 ? -6.990 1.819 14.363 1.00 95.50 105 THR A N 1
ATOM 787 C CA . THR A 1 105 ? -6.112 0.672 14.108 1.00 95.50 105 THR A CA 1
ATOM 788 C C . THR A 1 105 ? -5.042 1.052 13.099 1.00 95.50 105 THR A C 1
ATOM 790 O O . THR A 1 105 ? -5.339 1.643 12.062 1.00 95.50 105 THR A O 1
ATOM 793 N N . TYR A 1 106 ? -3.799 0.675 13.382 1.00 95.38 106 TYR A N 1
ATOM 794 C CA . TYR A 1 106 ? -2.643 0.979 12.545 1.00 95.38 106 TYR A CA 1
ATOM 795 C C . TYR A 1 106 ? -2.061 -0.304 11.986 1.00 95.38 106 TYR A C 1
ATOM 797 O O . TYR A 1 106 ? -1.730 -1.212 12.750 1.00 95.38 106 TYR A O 1
ATOM 805 N N . LEU A 1 107 ? -1.922 -0.366 10.667 1.00 94.88 107 LEU A N 1
ATOM 806 C CA . LEU A 1 107 ? -1.308 -1.490 9.974 1.00 94.88 107 LEU A CA 1
ATOM 807 C C . LEU A 1 107 ? -0.079 -1.025 9.205 1.00 94.88 107 LEU A C 1
ATOM 809 O O . LEU A 1 107 ? -0.067 0.078 8.661 1.00 94.88 107 LEU A O 1
ATOM 813 N N . VAL A 1 108 ? 0.918 -1.896 9.116 1.00 94.25 108 VAL A N 1
ATOM 814 C CA . VAL A 1 108 ? 2.001 -1.804 8.143 1.00 94.25 108 VAL A CA 1
ATOM 815 C C . VAL A 1 108 ? 1.903 -2.991 7.198 1.00 94.25 108 VAL A C 1
ATOM 817 O O . VAL A 1 108 ? 1.805 -4.137 7.627 1.00 94.25 108 VAL A O 1
ATOM 820 N N . VAL A 1 109 ? 1.919 -2.699 5.905 1.00 94.06 109 VAL A N 1
ATOM 821 C CA . VAL A 1 109 ? 1.985 -3.677 4.826 1.00 94.06 109 VAL A CA 1
ATOM 822 C C . VAL A 1 109 ? 3.362 -3.555 4.198 1.00 94.06 109 VAL A C 1
ATOM 824 O O . VAL A 1 109 ? 3.659 -2.555 3.543 1.00 94.06 109 VAL A O 1
ATOM 827 N N . ARG A 1 110 ? 4.226 -4.543 4.421 1.00 93.12 110 ARG A N 1
ATOM 828 C CA . ARG A 1 110 ? 5.559 -4.586 3.817 1.00 93.12 110 ARG A CA 1
ATOM 829 C C . ARG A 1 110 ? 5.434 -5.016 2.363 1.00 93.12 110 ARG A C 1
ATOM 831 O O . ARG A 1 110 ? 4.785 -6.008 2.050 1.00 93.12 110 ARG A O 1
ATOM 838 N N . LEU A 1 111 ? 6.049 -4.257 1.469 1.00 91.06 111 LEU A N 1
ATOM 839 C CA . LEU A 1 111 ? 6.007 -4.527 0.042 1.00 91.06 111 LEU A CA 1
ATOM 840 C C . LEU A 1 111 ? 7.302 -5.219 -0.372 1.00 91.06 111 LEU A C 1
ATOM 842 O O . LEU A 1 111 ? 8.372 -4.625 -0.280 1.00 91.06 111 LEU A O 1
ATOM 846 N N . LEU A 1 112 ? 7.184 -6.451 -0.878 1.00 82.88 112 LEU A N 1
ATOM 847 C CA . LEU A 1 112 ? 8.231 -7.123 -1.661 1.00 82.88 112 LEU A CA 1
ATOM 848 C C . LEU A 1 112 ? 9.600 -7.124 -0.962 1.00 82.88 112 LEU A C 1
ATOM 850 O O . LEU A 1 112 ? 10.582 -6.622 -1.502 1.00 82.88 112 LEU A O 1
ATOM 854 N N . THR A 1 113 ? 9.635 -7.717 0.233 1.00 68.44 113 THR A N 1
ATOM 855 C CA . THR A 1 113 ? 10.692 -7.717 1.271 1.00 68.44 113 THR A CA 1
ATOM 856 C C . THR A 1 113 ? 12.076 -8.265 0.872 1.00 68.44 113 THR A C 1
ATOM 858 O O . THR A 1 113 ? 12.873 -8.618 1.739 1.00 68.44 113 THR A O 1
ATOM 861 N N . ALA A 1 114 ? 12.390 -8.353 -0.420 1.00 55.69 114 ALA A N 1
ATOM 862 C CA . ALA A 1 114 ? 13.510 -9.129 -0.933 1.00 55.69 114 ALA A CA 1
ATOM 863 C C . ALA A 1 114 ? 14.902 -8.541 -0.645 1.00 55.69 114 ALA A C 1
ATOM 865 O O . ALA A 1 114 ? 15.826 -9.331 -0.515 1.00 55.69 114 ALA A O 1
ATOM 866 N N . ASP A 1 115 ? 15.084 -7.224 -0.492 1.00 54.00 115 ASP A N 1
ATOM 867 C CA . ASP A 1 115 ? 16.418 -6.637 -0.299 1.00 54.00 115 ASP A CA 1
ATOM 868 C C . ASP A 1 115 ? 16.345 -5.279 0.410 1.00 54.00 115 ASP A C 1
ATOM 870 O O . ASP A 1 115 ? 15.555 -4.452 -0.014 1.00 54.00 115 ASP A O 1
ATOM 874 N N . ILE A 1 116 ? 17.186 -5.089 1.445 1.00 53.25 116 ILE A N 1
ATOM 875 C CA . ILE A 1 116 ? 17.724 -3.884 2.148 1.00 53.25 116 ILE A CA 1
ATOM 876 C C . ILE A 1 116 ? 16.860 -2.593 2.235 1.00 53.25 116 ILE A C 1
ATOM 878 O O . ILE A 1 116 ? 16.857 -1.939 3.277 1.00 53.25 116 ILE A O 1
ATOM 882 N N . GLU A 1 117 ? 16.126 -2.216 1.194 1.00 60.41 117 GL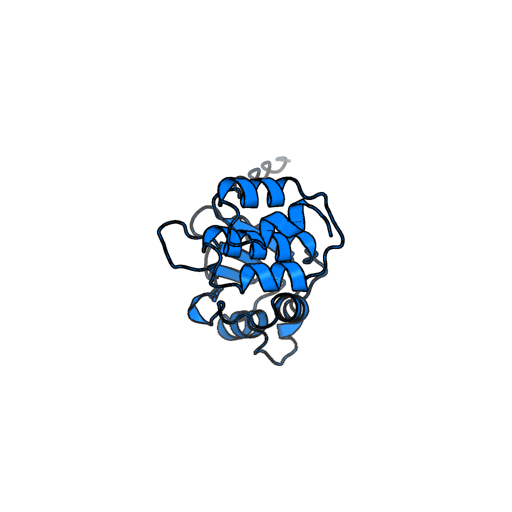U A N 1
ATOM 883 C CA . GLU A 1 117 ? 15.114 -1.160 1.153 1.00 60.41 117 GLU A CA 1
ATOM 884 C C . GLU A 1 117 ? 13.732 -1.712 1.537 1.00 60.41 117 GLU A C 1
ATOM 886 O O . GLU A 1 117 ? 13.069 -2.416 0.776 1.00 60.41 117 GLU A O 1
ATOM 891 N N . SER A 1 118 ? 13.256 -1.374 2.735 1.00 78.12 118 SER A N 1
ATOM 892 C CA . SER A 1 118 ? 11.912 -1.754 3.170 1.00 78.12 118 SER A CA 1
ATOM 893 C C . SER A 1 118 ? 10.870 -0.773 2.621 1.00 78.12 118 SER A C 1
ATOM 895 O O . SER A 1 118 ? 10.587 0.248 3.256 1.00 78.12 118 SER A O 1
ATOM 897 N N . TYR A 1 119 ? 10.288 -1.084 1.460 1.00 89.12 119 TYR A N 1
ATOM 898 C CA . TYR A 1 119 ? 9.066 -0.419 1.003 1.00 89.12 119 TYR A CA 1
ATOM 899 C C . TYR A 1 119 ? 7.901 -0.867 1.881 1.00 89.12 119 TYR A C 1
ATOM 901 O O . TYR A 1 119 ? 7.731 -2.061 2.148 1.00 89.12 119 TYR A O 1
ATOM 909 N N . ALA A 1 120 ? 7.101 0.079 2.359 1.00 92.50 120 ALA A N 1
ATOM 910 C CA . ALA A 1 120 ? 5.940 -0.254 3.169 1.00 92.50 120 ALA A CA 1
ATOM 911 C C . ALA A 1 120 ? 4.822 0.773 3.025 1.00 92.50 120 ALA A C 1
ATOM 913 O O . ALA A 1 120 ? 5.057 1.965 2.824 1.00 92.50 120 ALA A O 1
ATOM 914 N N . VAL A 1 121 ? 3.597 0.282 3.184 1.00 94.31 121 VAL A N 1
ATOM 915 C CA . VAL A 1 121 ? 2.386 1.091 3.257 1.00 94.31 121 VAL A CA 1
ATOM 916 C C . VAL A 1 121 ? 1.869 1.048 4.682 1.00 94.31 121 VAL A C 1
ATOM 918 O O . VAL A 1 121 ? 1.618 -0.019 5.234 1.00 94.31 121 VAL A O 1
ATOM 921 N N . TYR A 1 122 ? 1.671 2.216 5.266 1.00 95.31 122 TYR A N 1
ATOM 922 C CA . TYR A 1 122 ? 1.041 2.394 6.558 1.00 95.31 122 TYR A CA 1
ATOM 923 C C . TYR A 1 122 ? -0.419 2.762 6.342 1.00 95.31 122 TYR A C 1
ATOM 925 O O . TYR A 1 122 ? -0.733 3.696 5.604 1.00 95.31 122 TYR A O 1
ATOM 933 N N . LEU A 1 123 ? -1.311 2.030 6.997 1.00 96.06 123 LEU A N 1
ATOM 934 C CA . LEU A 1 123 ? -2.748 2.257 6.952 1.00 96.06 123 LEU A CA 1
ATOM 935 C C . LEU A 1 123 ? -3.210 2.701 8.333 1.00 96.06 123 LEU A C 1
ATOM 937 O O . LEU A 1 123 ? -2.926 2.033 9.328 1.00 96.06 123 LEU A O 1
ATOM 941 N N . ARG A 1 124 ? -3.979 3.786 8.384 1.00 96.81 124 ARG A N 1
ATOM 942 C CA . ARG A 1 124 ? -4.799 4.121 9.548 1.00 96.81 124 ARG A CA 1
ATOM 943 C C . ARG A 1 124 ? -6.241 3.758 9.240 1.00 96.81 124 ARG A C 1
ATOM 945 O O . ARG A 1 124 ? -6.817 4.292 8.294 1.00 96.81 124 ARG A O 1
ATOM 952 N N . LEU A 1 125 ? -6.826 2.876 10.035 1.00 96.62 125 LEU A N 1
ATOM 953 C CA . LEU A 1 125 ? -8.199 2.408 9.885 1.00 96.62 125 LEU A CA 1
ATOM 954 C C . LEU A 1 125 ? -9.070 2.953 11.015 1.00 96.62 125 LEU A C 1
ATOM 956 O O . LEU A 1 125 ? -8.636 3.005 12.163 1.00 96.62 125 LEU A O 1
ATOM 960 N N . ALA A 1 126 ? -10.302 3.331 10.686 1.00 96.50 126 ALA A N 1
ATOM 961 C CA . ALA A 1 126 ? -11.260 3.844 11.652 1.00 96.50 126 ALA A CA 1
ATOM 962 C C . ALA A 1 126 ? -11.656 2.771 12.673 1.00 96.50 126 ALA A C 1
ATOM 964 O O . ALA A 1 126 ? -12.134 1.697 12.296 1.00 96.50 126 ALA A O 1
ATOM 965 N N . GLY A 1 127 ? -11.534 3.108 13.957 1.00 94.81 127 GLY A N 1
ATOM 966 C CA . GLY A 1 127 ? -11.929 2.234 15.058 1.00 94.81 127 GLY A CA 1
ATOM 967 C C . GLY A 1 127 ? -10.865 1.206 15.446 1.00 94.81 127 GLY A C 1
ATOM 968 O O . GLY A 1 127 ? -9.830 1.053 14.797 1.00 94.81 127 GLY A O 1
ATOM 969 N N . ARG A 1 128 ? -11.132 0.487 16.541 1.00 93.88 128 ARG A N 1
ATOM 970 C CA . ARG A 1 128 ? -10.242 -0.546 17.082 1.00 93.88 128 ARG A CA 1
ATOM 971 C C . ARG A 1 128 ? -10.648 -1.924 16.582 1.00 93.88 128 ARG A C 1
ATOM 973 O O . ARG A 1 128 ? -11.720 -2.413 16.929 1.00 93.88 128 ARG A O 1
ATOM 980 N N . LEU A 1 129 ? -9.759 -2.541 15.825 1.00 93.12 129 LEU A N 1
ATOM 981 C CA . LEU A 1 129 ? -9.831 -3.923 15.387 1.00 93.12 129 LEU A CA 1
ATOM 982 C C . LEU A 1 129 ? -8.754 -4.714 16.126 1.00 93.12 129 LEU A C 1
ATOM 984 O O . LEU A 1 129 ? -7.663 -4.200 16.385 1.00 93.12 129 LEU A O 1
ATOM 988 N N . ASP A 1 130 ? -9.044 -5.966 16.468 1.00 92.38 130 ASP A N 1
ATOM 989 C CA . ASP A 1 130 ? -7.977 -6.876 16.863 1.00 92.38 130 ASP A CA 1
ATOM 990 C C . ASP A 1 130 ? -7.077 -7.184 15.655 1.00 92.38 130 ASP A C 1
ATOM 992 O O . ASP A 1 130 ? -7.453 -7.001 14.491 1.00 92.38 130 ASP A O 1
ATOM 996 N N . GLY A 1 131 ? -5.851 -7.621 15.938 1.00 89.31 131 GLY A N 1
ATOM 997 C CA . GLY A 1 131 ? -4.840 -7.736 14.898 1.00 89.31 131 GLY A CA 1
ATOM 998 C C . GLY A 1 131 ? -5.121 -8.812 13.852 1.00 89.31 131 GLY A C 1
ATOM 999 O O . GLY A 1 131 ? -4.753 -8.638 12.691 1.00 89.31 131 GLY A O 1
ATOM 1000 N N . GLU A 1 132 ? -5.793 -9.895 14.241 1.00 91.81 132 GLU A N 1
ATOM 1001 C CA . GLU A 1 132 ? -6.164 -10.976 13.329 1.00 91.81 132 GLU A CA 1
ATOM 1002 C C . GLU A 1 132 ? -7.256 -10.504 12.369 1.00 91.81 132 GLU A C 1
ATOM 1004 O O . GLU A 1 132 ? -7.108 -10.635 11.153 1.00 91.81 132 GLU A O 1
ATOM 1009 N N . THR A 1 133 ? -8.290 -9.849 12.898 1.00 92.06 133 THR A N 1
ATOM 1010 C CA . THR A 1 133 ? -9.380 -9.283 12.101 1.00 92.06 133 THR A CA 1
ATOM 1011 C C . THR A 1 133 ? -8.885 -8.214 11.132 1.00 92.06 133 THR A C 1
ATOM 1013 O O . THR A 1 133 ? -9.235 -8.238 9.951 1.00 92.06 133 THR A O 1
ATOM 1016 N N . ALA A 1 134 ? -8.040 -7.287 11.594 1.00 91.88 134 ALA A N 1
ATOM 1017 C CA . ALA A 1 134 ? -7.509 -6.221 10.749 1.00 91.88 134 ALA A CA 1
ATOM 1018 C C . ALA A 1 134 ? -6.659 -6.776 9.591 1.00 91.88 134 ALA A C 1
ATOM 1020 O O . ALA A 1 134 ? -6.806 -6.348 8.444 1.00 91.88 134 ALA A O 1
ATOM 1021 N N . ARG A 1 135 ? -5.815 -7.776 9.880 1.00 92.88 135 ARG A N 1
ATOM 1022 C CA . ARG A 1 135 ? -5.007 -8.483 8.881 1.00 92.88 135 ARG A CA 1
ATOM 1023 C C . ARG A 1 135 ? -5.884 -9.221 7.871 1.00 92.88 135 ARG A C 1
ATOM 1025 O O . ARG A 1 135 ? -5.736 -9.005 6.669 1.00 92.88 135 ARG A O 1
ATOM 1032 N N . ALA A 1 136 ? -6.819 -10.044 8.344 1.00 92.50 136 ALA A N 1
ATOM 1033 C CA . ALA A 1 136 ? -7.724 -10.803 7.485 1.00 92.50 136 ALA A CA 1
ATOM 1034 C C . ALA A 1 136 ? -8.557 -9.881 6.580 1.00 92.50 136 ALA A C 1
ATOM 1036 O O . ALA A 1 136 ? -8.784 -10.196 5.411 1.00 92.50 136 ALA A O 1
ATOM 1037 N N . ALA A 1 137 ? -8.980 -8.719 7.084 1.00 91.75 137 ALA A N 1
ATOM 1038 C CA . ALA A 1 137 ? -9.725 -7.741 6.301 1.00 91.75 137 ALA A CA 1
ATOM 1039 C C . ALA A 1 137 ? -8.892 -7.175 5.134 1.00 91.75 137 ALA A C 1
ATOM 1041 O O . ALA A 1 137 ? -9.379 -7.160 4.005 1.00 91.75 137 ALA A O 1
ATOM 1042 N N . VAL A 1 138 ? -7.632 -6.779 5.363 1.00 91.69 138 VAL A N 1
ATOM 1043 C CA . VAL A 1 138 ? -6.740 -6.265 4.297 1.00 91.69 138 VAL A CA 1
ATOM 1044 C C . VAL A 1 138 ? -6.422 -7.329 3.243 1.00 91.69 138 VAL A C 1
ATOM 1046 O O . VAL A 1 138 ? -6.331 -7.013 2.057 1.00 91.69 138 VAL A O 1
ATOM 1049 N N . LEU A 1 139 ? -6.307 -8.595 3.649 1.00 92.94 139 LEU A N 1
ATOM 1050 C CA . LEU A 1 139 ? -6.068 -9.725 2.741 1.00 92.94 139 LEU A CA 1
ATOM 1051 C C . LEU A 1 139 ? -7.323 -10.160 1.960 1.00 92.94 139 LEU A C 1
ATOM 1053 O O . LEU A 1 139 ? -7.238 -10.996 1.056 1.00 92.94 139 LEU A O 1
ATOM 1057 N N . GLY A 1 140 ? -8.493 -9.600 2.286 1.00 91.19 140 GLY A N 1
ATOM 1058 C CA . GLY A 1 140 ? -9.774 -10.001 1.701 1.00 91.19 140 GLY A CA 1
ATOM 1059 C C . GLY A 1 140 ? -10.256 -11.377 2.170 1.00 91.19 140 GLY A C 1
ATOM 1060 O O . GLY A 1 140 ? -11.010 -12.040 1.459 1.00 91.19 140 GLY A O 1
ATOM 1061 N N . GLU A 1 141 ? -9.797 -11.822 3.339 1.00 91.19 141 GLU A N 1
ATOM 1062 C CA . GLU A 1 141 ? -10.144 -13.101 3.970 1.00 91.19 141 GLU A CA 1
ATOM 1063 C C . GLU A 1 141 ? -11.206 -12.941 5.067 1.00 91.19 141 GLU A C 1
ATOM 1065 O O . GLU A 1 141 ? -11.928 -13.887 5.379 1.00 91.19 141 GLU A O 1
ATOM 1070 N N . GLY A 1 142 ? -11.334 -11.738 5.632 1.00 80.00 142 GLY A N 1
ATOM 1071 C CA . GLY A 1 142 ? -12.320 -11.430 6.66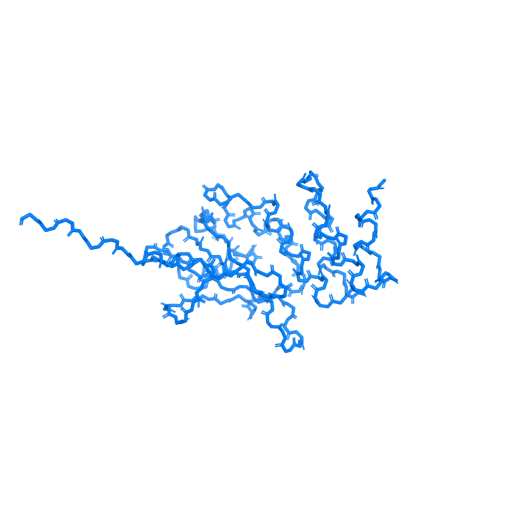3 1.00 80.00 142 GLY A CA 1
ATOM 1072 C C . GLY A 1 142 ? -13.752 -11.420 6.122 1.00 80.00 142 GLY A C 1
ATOM 1073 O O . GLY A 1 142 ? -14.045 -10.785 5.109 1.00 80.00 142 GLY A O 1
ATOM 1074 N N . GLN A 1 143 ? -14.667 -12.082 6.832 1.00 69.50 143 GLN A N 1
ATOM 1075 C CA . GLN A 1 143 ? -16.110 -11.912 6.655 1.00 69.50 143 GLN A CA 1
ATOM 1076 C C . GLN A 1 143 ? -16.692 -11.335 7.944 1.00 69.50 143 GLN A C 1
ATOM 1078 O O . GLN A 1 143 ? -16.628 -11.982 8.984 1.00 69.50 143 GLN A O 1
ATOM 1083 N N . GLY A 1 144 ? -17.247 -10.123 7.892 1.00 74.88 144 GLY A N 1
ATOM 1084 C CA . GLY A 1 144 ? -17.809 -9.486 9.083 1.00 74.88 144 GLY A CA 1
ATOM 1085 C C . GLY A 1 144 ? -17.999 -7.974 8.950 1.00 74.88 144 GLY A C 1
ATOM 1086 O O . GLY A 1 144 ? -17.527 -7.374 7.981 1.00 74.88 144 GLY A O 1
ATOM 1087 N N . PRO A 1 145 ? -18.704 -7.345 9.907 1.00 72.88 145 PRO A N 1
ATOM 1088 C CA . PRO A 1 145 ? -18.877 -5.893 9.962 1.00 72.88 145 PRO A CA 1
ATOM 1089 C C . PRO A 1 145 ? -17.542 -5.139 10.072 1.00 72.88 145 PRO A C 1
ATOM 1091 O O . PRO A 1 145 ? -17.447 -4.003 9.610 1.00 72.88 145 PRO A O 1
ATOM 1094 N N . GLU A 1 146 ? -16.499 -5.769 10.613 1.00 70.81 146 GLU A N 1
ATOM 1095 C CA . GLU A 1 146 ? -15.154 -5.201 10.733 1.00 70.81 146 GLU A CA 1
ATOM 1096 C C . GLU A 1 146 ? -14.481 -4.967 9.372 1.00 70.81 146 GLU A C 1
ATOM 1098 O O . GLU A 1 146 ? -13.668 -4.053 9.227 1.00 70.81 146 GLU A O 1
ATOM 1103 N N . ALA A 1 147 ? -14.887 -5.706 8.334 1.00 74.81 147 ALA A N 1
ATOM 1104 C CA . ALA A 1 147 ? -14.451 -5.470 6.957 1.00 74.81 147 ALA A CA 1
ATOM 1105 C C . ALA A 1 147 ? -14.968 -4.123 6.391 1.00 74.81 147 ALA A C 1
ATOM 1107 O O . ALA A 1 147 ? -14.486 -3.643 5.359 1.00 74.81 147 ALA A O 1
ATOM 1108 N N . GLY A 1 148 ? -15.930 -3.494 7.080 1.00 87.12 148 GLY A N 1
ATOM 1109 C CA . GLY A 1 148 ? -16.452 -2.158 6.795 1.00 87.12 148 GLY A CA 1
ATOM 1110 C C . GLY A 1 148 ? -15.647 -1.010 7.413 1.00 87.12 148 GLY A C 1
ATOM 1111 O O . GLY A 1 148 ? -16.035 0.146 7.237 1.00 87.12 148 GLY A O 1
ATOM 1112 N N . ALA A 1 149 ? -14.545 -1.282 8.126 1.00 94.69 149 ALA A N 1
ATOM 1113 C CA . ALA A 1 149 ? -13.672 -0.224 8.629 1.00 94.69 149 ALA A CA 1
ATOM 1114 C C . ALA A 1 149 ? -13.206 0.686 7.480 1.00 94.69 149 ALA A C 1
ATOM 1116 O O . ALA A 1 149 ? -12.931 0.228 6.372 1.00 94.69 149 ALA A O 1
ATOM 1117 N N . THR A 1 150 ? -13.145 1.992 7.732 1.00 97.06 150 THR A N 1
ATOM 1118 C CA . THR A 1 150 ? -12.761 2.994 6.725 1.00 97.06 150 THR A CA 1
ATOM 1119 C C . THR A 1 150 ? -11.268 3.282 6.808 1.00 97.06 150 THR A C 1
ATOM 1121 O O . THR A 1 150 ? -10.738 3.478 7.898 1.00 97.06 150 THR A O 1
ATOM 1124 N N . VAL A 1 151 ? -10.588 3.350 5.667 1.00 97.31 151 VAL A N 1
ATOM 1125 C CA . VAL A 1 151 ? -9.205 3.822 5.564 1.00 97.31 151 VAL A CA 1
ATOM 1126 C C . VAL A 1 151 ? -9.204 5.333 5.772 1.00 97.31 151 VAL A C 1
ATOM 1128 O O . VAL A 1 151 ? -9.722 6.074 4.942 1.00 97.31 151 VAL A O 1
ATOM 1131 N N . LEU A 1 152 ? -8.643 5.801 6.882 1.00 97.44 152 LEU A N 1
ATOM 1132 C CA . LEU A 1 152 ? -8.575 7.219 7.244 1.00 97.44 152 LEU A CA 1
ATOM 1133 C C . LEU A 1 152 ? -7.343 7.917 6.676 1.00 97.44 152 LEU A C 1
ATOM 1135 O O . LEU A 1 152 ? -7.389 9.118 6.423 1.00 97.44 152 LEU A O 1
ATOM 1139 N N . GLU A 1 153 ? -6.243 7.187 6.512 1.00 96.88 153 GLU A N 1
ATOM 1140 C CA . GLU A 1 153 ? -4.968 7.740 6.062 1.00 96.88 153 GLU A CA 1
ATOM 1141 C C . GLU A 1 153 ? -4.092 6.641 5.458 1.00 96.88 153 GLU A C 1
ATOM 1143 O O . GLU A 1 153 ? -4.138 5.488 5.899 1.00 96.88 153 GLU A O 1
ATOM 1148 N N . LEU A 1 154 ? -3.295 7.025 4.462 1.00 95.69 154 LEU A N 1
ATOM 1149 C CA . LEU A 1 154 ? -2.236 6.218 3.871 1.00 95.69 154 LEU A CA 1
ATOM 1150 C C . LEU A 1 154 ? -0.912 6.944 4.072 1.00 95.69 154 LEU A C 1
ATOM 1152 O O . LEU A 1 154 ? -0.823 8.143 3.813 1.00 95.69 154 LEU A O 1
ATOM 1156 N N . GLY A 1 155 ? 0.110 6.203 4.470 1.00 94.06 155 GLY A N 1
ATOM 1157 C CA . GLY A 1 155 ? 1.487 6.666 4.479 1.00 94.06 155 GLY A CA 1
ATOM 1158 C C . GLY A 1 155 ? 2.368 5.678 3.7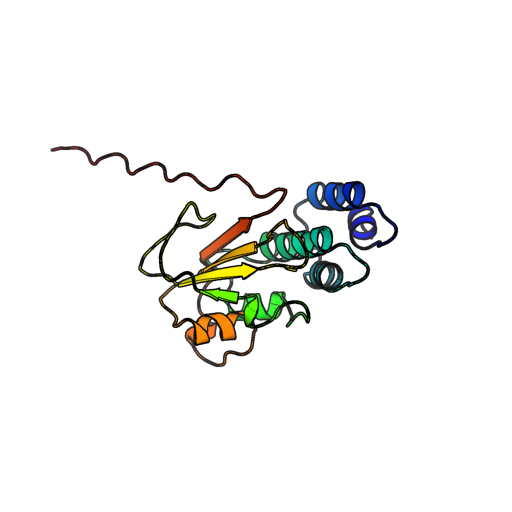33 1.00 94.06 155 GLY A C 1
ATOM 1159 O O . GLY A 1 155 ? 2.114 4.477 3.763 1.00 94.06 155 GLY A O 1
ATOM 1160 N N . PHE A 1 156 ? 3.404 6.169 3.071 1.00 91.94 156 PHE A N 1
ATOM 1161 C CA . PHE A 1 156 ? 4.334 5.343 2.306 1.00 91.94 156 PHE A CA 1
ATOM 1162 C C . PHE A 1 156 ? 5.742 5.538 2.856 1.00 91.94 156 PHE A C 1
ATOM 1164 O O . PHE A 1 156 ? 6.084 6.632 3.305 1.00 91.94 156 PHE A O 1
ATOM 1171 N N . THR A 1 157 ? 6.558 4.490 2.834 1.00 88.56 157 THR A N 1
ATOM 1172 C CA . THR A 1 157 ? 8.000 4.578 3.088 1.00 88.56 157 THR A CA 1
ATOM 1173 C C . THR A 1 157 ? 8.754 3.902 1.962 1.00 88.56 157 THR A C 1
ATOM 1175 O O . THR A 1 157 ? 8.347 2.834 1.514 1.00 88.56 157 THR A O 1
ATOM 1178 N N . GLY A 1 158 ? 9.869 4.502 1.556 1.00 82.00 158 GLY A N 1
ATOM 1179 C CA . GLY A 1 158 ? 10.678 4.043 0.436 1.00 82.00 158 GLY A CA 1
ATOM 1180 C C . GLY A 1 158 ? 11.335 5.212 -0.287 1.00 82.00 158 GLY A C 1
ATOM 1181 O O . GLY A 1 158 ? 11.265 6.367 0.149 1.00 82.00 158 GLY A O 1
ATOM 1182 N N . ASP A 1 159 ? 11.978 4.895 -1.402 1.00 64.69 159 ASP A N 1
ATOM 1183 C CA . ASP A 1 159 ? 12.764 5.822 -2.207 1.00 64.69 159 ASP A CA 1
ATOM 1184 C C . ASP A 1 159 ? 11.822 6.732 -3.030 1.00 64.69 159 ASP A C 1
ATOM 1186 O O . ASP A 1 159 ? 11.474 6.433 -4.172 1.00 64.69 159 ASP A O 1
ATOM 1190 N N . GLY A 1 160 ? 11.345 7.820 -2.409 1.00 57.88 160 GLY A N 1
ATOM 1191 C CA . GLY A 1 160 ? 10.365 8.756 -2.988 1.00 57.88 160 GLY A CA 1
ATOM 1192 C C . GLY A 1 160 ? 9.204 9.148 -2.067 1.00 57.88 160 GLY A C 1
ATOM 1193 O O . GLY A 1 160 ? 8.409 10.016 -2.433 1.00 57.88 160 GLY A O 1
ATOM 1194 N N . ALA A 1 161 ? 9.114 8.565 -0.868 1.00 60.03 161 ALA A N 1
ATOM 1195 C CA . ALA A 1 161 ? 8.108 8.958 0.111 1.00 60.03 161 ALA A CA 1
ATOM 1196 C C . ALA A 1 161 ? 8.293 10.432 0.533 1.00 60.03 161 ALA A C 1
ATOM 1198 O O . ALA A 1 161 ? 9.428 10.857 0.788 1.00 60.03 161 ALA A O 1
ATOM 1199 N N . PRO A 1 162 ? 7.211 11.232 0.635 1.00 54.31 162 PRO A N 1
ATOM 1200 C CA . PRO A 1 162 ? 7.310 12.551 1.245 1.00 54.31 162 PRO A CA 1
ATOM 1201 C C . PRO A 1 162 ? 7.840 12.406 2.681 1.00 54.31 162 PRO A C 1
ATOM 1203 O O . PRO A 1 162 ? 7.549 11.401 3.338 1.00 54.31 162 PRO A O 1
ATOM 1206 N N . PRO A 1 163 ? 8.617 13.383 3.187 1.00 52.66 163 PRO A N 1
ATOM 1207 C CA . PRO A 1 163 ? 9.093 13.332 4.563 1.00 52.66 163 PRO A CA 1
ATOM 1208 C C . PRO A 1 163 ? 7.897 13.181 5.515 1.00 52.66 163 PRO A C 1
ATOM 1210 O O . PRO A 1 163 ? 6.827 13.734 5.230 1.00 52.66 163 PRO A O 1
ATOM 1213 N N . PRO A 1 164 ? 8.056 12.446 6.630 1.00 59.06 164 PRO A N 1
ATOM 1214 C CA . PRO A 1 164 ? 6.971 12.241 7.576 1.00 59.06 164 PRO A CA 1
ATOM 1215 C C . PRO A 1 164 ? 6.401 13.593 8.012 1.00 59.06 164 PRO A C 1
ATOM 1217 O O . PRO A 1 164 ? 7.137 14.561 8.229 1.00 59.06 164 PRO A O 1
ATOM 1220 N N . VAL A 1 165 ? 5.071 13.666 8.108 1.00 55.16 165 VAL A N 1
ATOM 1221 C CA . VAL A 1 165 ? 4.378 14.873 8.560 1.00 55.16 165 VAL A CA 1
ATOM 1222 C C . VAL A 1 165 ? 4.783 15.108 10.010 1.00 55.16 165 VAL A C 1
ATOM 1224 O O . VAL A 1 165 ? 4.318 14.412 10.914 1.00 55.16 165 VAL A O 1
ATOM 1227 N N . ARG A 1 166 ? 5.670 16.083 10.234 1.00 55.25 166 ARG A N 1
ATOM 1228 C CA . ARG A 1 166 ? 5.985 16.549 11.584 1.00 55.25 166 ARG A CA 1
ATOM 1229 C C . ARG A 1 166 ? 4.681 17.004 12.220 1.00 55.25 166 ARG A C 1
ATOM 1231 O O . ARG A 1 166 ? 3.935 17.771 11.614 1.00 55.25 166 ARG A O 1
ATOM 1238 N N . ARG A 1 167 ? 4.393 16.514 13.427 1.00 56.53 167 ARG A N 1
ATOM 1239 C CA . ARG A 1 167 ? 3.390 17.170 14.259 1.00 56.53 167 ARG A CA 1
ATOM 1240 C C . ARG A 1 167 ? 3.914 18.580 14.487 1.00 56.53 167 ARG A C 1
ATOM 1242 O O . ARG A 1 167 ? 4.982 18.731 15.074 1.00 56.53 167 ARG A O 1
ATOM 1249 N N . ASP A 1 168 ? 3.183 19.577 14.006 1.00 53.59 168 ASP A N 1
ATOM 1250 C CA . ASP A 1 168 ? 3.192 20.859 14.689 1.00 53.59 168 ASP A CA 1
ATOM 1251 C C . ASP A 1 168 ? 2.751 20.515 16.111 1.00 53.59 168 ASP A C 1
ATOM 1253 O O . ASP A 1 168 ? 1.617 20.083 16.333 1.00 53.59 168 ASP A O 1
ATOM 1257 N N . GLU A 1 169 ? 3.717 20.492 17.029 1.00 55.16 169 GLU A N 1
ATOM 1258 C CA . GLU A 1 169 ? 3.445 20.339 18.448 1.00 55.16 169 GLU A CA 1
ATOM 1259 C C . GLU A 1 169 ? 2.364 21.359 18.782 1.00 55.16 169 GLU A C 1
ATOM 1261 O O . GLU A 1 169 ? 2.531 22.540 18.474 1.00 55.16 169 GLU A O 1
ATOM 1266 N N . ASP A 1 170 ? 1.246 20.861 19.316 1.00 54.22 170 ASP A N 1
ATOM 1267 C CA . ASP A 1 170 ? 0.123 21.646 19.804 1.00 54.22 170 ASP A CA 1
ATOM 1268 C C . ASP A 1 170 ? 0.610 22.997 20.335 1.00 54.22 170 ASP A C 1
ATOM 1270 O O . ASP A 1 170 ? 1.374 23.049 21.306 1.00 54.22 170 ASP A O 1
ATOM 1274 N N . GLU A 1 171 ? 0.182 24.087 19.684 1.00 52.34 171 GLU A N 1
ATOM 1275 C CA . GLU A 1 171 ? 0.321 25.424 20.247 1.00 52.34 171 GLU A CA 1
ATOM 1276 C C . GLU A 1 171 ? -0.191 25.354 21.692 1.00 52.34 171 GLU A C 1
ATOM 1278 O O . GLU A 1 171 ? -1.354 24.989 21.913 1.00 52.34 171 GLU A O 1
ATOM 1283 N N . PRO A 1 172 ? 0.656 25.630 22.701 1.00 56.62 172 PRO A N 1
ATOM 1284 C CA . PRO A 1 172 ? 0.227 25.539 24.078 1.00 56.62 172 PRO A CA 1
ATOM 1285 C C . PRO A 1 172 ? -0.906 26.536 24.279 1.00 56.62 172 PRO A C 1
ATOM 1287 O O . PRO A 1 172 ? -0.745 27.738 24.063 1.00 56.62 172 PRO A O 1
ATOM 1290 N N . GLY A 1 173 ? -2.054 25.986 24.678 1.00 59.66 173 GLY A N 1
ATOM 1291 C CA . GLY A 1 173 ? -3.281 26.715 24.922 1.00 59.66 173 GLY A CA 1
ATOM 1292 C C . GLY A 1 173 ? -3.042 28.008 25.693 1.00 59.66 173 GLY A C 1
ATOM 1293 O O . GL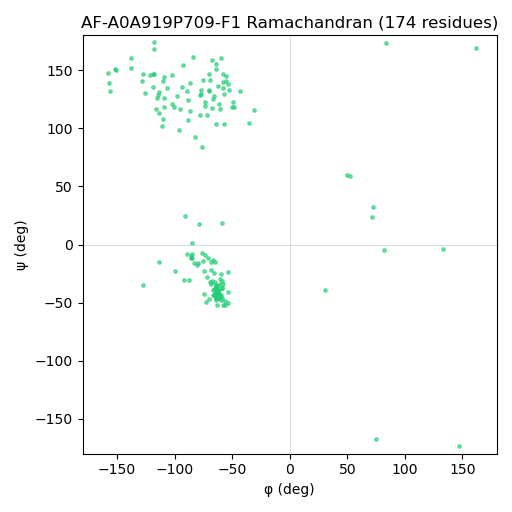Y A 1 173 ? -2.358 28.044 26.718 1.00 59.66 173 GLY A O 1
ATOM 1294 N N . GLU A 1 174 ? -3.654 29.053 25.154 1.00 59.41 174 GLU A N 1
ATOM 1295 C CA . GLU A 1 174 ? -3.892 30.359 25.747 1.00 59.41 174 GLU A CA 1
ATOM 1296 C C . GLU A 1 174 ? -4.171 30.226 27.257 1.00 59.41 174 GLU A C 1
ATOM 1298 O O . GLU A 1 174 ? -5.238 29.774 27.684 1.00 59.41 174 GLU A O 1
ATOM 1303 N N . GLN A 1 175 ? -3.179 30.582 28.079 1.00 52.06 175 GLN A N 1
ATOM 1304 C CA . GLN A 1 175 ? -3.356 30.718 29.521 1.00 52.06 175 GLN A CA 1
ATOM 1305 C C . GLN A 1 175 ? -4.285 31.911 29.766 1.00 52.06 175 GLN A C 1
ATOM 1307 O O . GLN A 1 175 ? -3.959 33.040 29.398 1.00 52.06 175 GLN A O 1
ATOM 1312 N N . ARG A 1 176 ? -5.449 31.640 30.363 1.00 67.38 176 ARG A N 1
ATOM 1313 C CA . ARG A 1 176 ? -6.341 32.654 30.936 1.00 67.38 176 ARG A CA 1
ATOM 1314 C C . ARG A 1 176 ? -5.972 32.958 32.378 1.00 67.38 176 ARG A C 1
ATOM 1316 O O . ARG A 1 176 ? -5.641 31.994 33.103 1.00 67.38 176 ARG A O 1
#

Radius of gyration: 17.2 Å; Cα contacts (8 Å, |Δi|>4): 267; chains: 1; bounding box: 37×46×56 Å

Mean predicted aligned error: 6.5 Å

Nearest PDB structures (foldseek):
  2qoq-assembly1_A  TM=2.999E-01  e=1.940E+00  Homo sapiens

Foldseek 3Di:
DDPLLVLLQDLVRDPVSNVVSLVPDDLDPDPLVSLLNSLQDPSHDLVSNLVSVVCLCVNPADAPPDFLLNLLVSNVLHPQFDLVQKWWDPDDDDFDLDDDDPFWTKIKGFGSPPDDWTKIKIWTWGGDDDGVQSSCLNSNNDDDPNVRIGGNDIFIDGDDGDPRDDPPPPPPDDDD